Protein AF-A0A1G0GQ73-F1 (afdb_monomer_lite)

Foldseek 3Di:
DDDPPPPPPPPPPPPPPPDFDDDDPDDFDLVQLLVLAQDDWDQDPPWTKGKSWDDQPDDGVHNATKIKIFTAPDPDRVVLSVLSRVQSVAKAWDDDQDWDDPPFKIKGKTWIDGPGGPTIIMIDITGDDPDD

Secondary structure (DSSP, 8-state):
------------------PPPPPP-SPPPHHHHHHH-----B--TTS-EEEEEPPTTS--S-SS--EEEEE---SSHHHHHHHHHHHHHT-EEEEEEEEEE-SSEEEEEEEEE-TT-SEEEEEEEEE-----

pLDDT: mean 74.08, std 16.27, range [36.81, 95.88]

Sequence (132 aa):
MRYVGFFIFLLFLTHFSYAEEPAPTICPSVKAIRSVGVNKSRSGYPFANFIVTHDPIVPYDTEQPWELSMFMDDWFESDAMKNAKKGLENLEFTSGPIHEDWGGYDKWTCNYQTHYAKEVVMEFYRLKINRS

Structure (mmCIF, N/CA/C/O backbone):
data_AF-A0A1G0GQ73-F1
#
_entry.id   AF-A0A1G0GQ73-F1
#
loop_
_atom_site.group_PDB
_atom_site.id
_atom_site.type_symbol
_atom_site.label_atom_id
_atom_site.label_alt_id
_atom_site.label_comp_id
_atom_site.label_asym_id
_atom_site.label_entity_id
_atom_site.label_seq_id
_atom_site.pdbx_PDB_ins_code
_atom_site.Cartn_x
_atom_site.Cartn_y
_atom_site.Cartn_z
_atom_site.occupancy
_atom_site.B_iso_or_equiv
_atom_site.auth_seq_id
_atom_site.auth_comp_id
_atom_site.auth_asym_id
_atom_site.auth_atom_id
_atom_site.pdbx_PDB_model_num
ATOM 1 N N . MET A 1 1 ? 26.451 -70.485 11.306 1.00 38.81 1 MET A N 1
ATOM 2 C CA . MET A 1 1 ? 25.555 -69.867 10.304 1.00 38.81 1 MET A CA 1
ATOM 3 C C . MET A 1 1 ? 25.488 -68.375 10.602 1.00 38.81 1 MET A C 1
ATOM 5 O O . MET A 1 1 ? 25.010 -68.011 11.666 1.00 38.81 1 MET A O 1
ATOM 9 N N . ARG A 1 2 ? 26.095 -67.530 9.757 1.00 36.81 2 ARG A N 1
ATOM 10 C CA . ARG A 1 2 ? 26.142 -66.066 9.922 1.00 36.81 2 ARG A CA 1
ATOM 11 C C . ARG A 1 2 ? 25.131 -65.449 8.955 1.00 36.81 2 ARG A C 1
ATOM 13 O O . ARG A 1 2 ? 25.321 -65.571 7.751 1.00 36.81 2 ARG A O 1
ATOM 20 N N . TYR A 1 3 ? 24.079 -64.818 9.470 1.00 45.00 3 TYR A N 1
ATOM 21 C CA . TYR A 1 3 ? 23.179 -64.003 8.657 1.00 45.00 3 TYR A CA 1
ATOM 22 C C . TYR A 1 3 ? 23.813 -62.623 8.465 1.00 45.00 3 TYR A C 1
ATOM 24 O O . TYR A 1 3 ? 23.943 -61.853 9.414 1.00 45.00 3 TYR A O 1
ATOM 32 N N . VAL A 1 4 ? 24.247 -62.336 7.239 1.00 45.56 4 VAL A N 1
ATOM 33 C CA . VAL A 1 4 ? 24.611 -60.986 6.798 1.00 45.56 4 VAL A CA 1
ATOM 34 C C . VAL A 1 4 ? 23.301 -60.283 6.453 1.00 45.56 4 VAL A C 1
ATOM 36 O O . VAL A 1 4 ? 22.746 -60.479 5.376 1.00 45.56 4 VAL A O 1
ATOM 39 N N . GLY A 1 5 ? 22.753 -59.535 7.410 1.00 48.19 5 GLY A N 1
ATOM 40 C CA . GLY A 1 5 ? 21.589 -58.682 7.189 1.00 48.19 5 GLY A CA 1
ATOM 41 C C . GLY A 1 5 ? 22.009 -57.437 6.416 1.00 48.19 5 GLY A C 1
ATOM 42 O O . GLY A 1 5 ? 22.568 -56.507 6.990 1.00 48.19 5 GLY A O 1
ATOM 43 N N . PHE A 1 6 ? 21.774 -57.443 5.108 1.00 51.09 6 PHE A N 1
ATOM 44 C CA . PHE A 1 6 ? 21.979 -56.301 4.223 1.00 51.09 6 PHE A CA 1
ATOM 45 C C . PHE A 1 6 ? 20.876 -55.266 4.510 1.00 51.09 6 PHE A C 1
ATOM 47 O O . PHE A 1 6 ? 19.742 -55.412 4.058 1.00 51.09 6 PHE A O 1
ATOM 54 N N . PHE A 1 7 ? 21.172 -54.259 5.334 1.00 56.84 7 PHE A N 1
ATOM 55 C CA . PHE A 1 7 ? 20.246 -53.162 5.629 1.00 56.84 7 PHE A CA 1
ATOM 56 C C . PHE A 1 7 ? 20.207 -52.222 4.412 1.00 56.84 7 PHE A C 1
ATOM 58 O O . PHE A 1 7 ? 21.098 -51.397 4.220 1.00 56.84 7 PHE A O 1
ATOM 65 N N . ILE A 1 8 ? 19.202 -52.384 3.547 1.00 62.47 8 ILE A N 1
ATOM 66 C CA . ILE A 1 8 ? 18.961 -51.479 2.417 1.00 62.47 8 ILE A CA 1
ATOM 67 C C . ILE A 1 8 ? 18.411 -50.168 2.986 1.00 62.47 8 ILE A C 1
ATOM 69 O O . ILE A 1 8 ? 17.253 -50.081 3.388 1.00 62.47 8 ILE A O 1
ATOM 73 N N . PHE A 1 9 ? 19.265 -49.149 3.037 1.00 56.22 9 PHE A N 1
ATOM 74 C CA . PHE A 1 9 ? 18.889 -47.779 3.364 1.00 56.22 9 PHE A CA 1
ATOM 75 C C . PHE A 1 9 ? 18.136 -47.194 2.155 1.00 56.22 9 PHE A C 1
ATOM 77 O O . PHE A 1 9 ? 18.742 -46.726 1.193 1.00 56.22 9 PHE A O 1
ATOM 84 N N . LEU A 1 10 ? 16.803 -47.292 2.161 1.00 58.22 10 LEU A N 1
ATOM 85 C CA . LEU A 1 10 ? 15.938 -46.619 1.189 1.00 58.22 10 LEU A CA 1
ATOM 86 C C . LEU A 1 10 ? 16.019 -45.105 1.429 1.00 58.22 10 LEU A C 1
ATOM 88 O O . LEU A 1 10 ? 15.327 -44.553 2.283 1.00 58.22 10 LEU A O 1
ATOM 92 N N . LEU A 1 11 ? 16.904 -44.441 0.684 1.00 57.59 11 LEU A N 1
ATOM 93 C CA . LEU A 1 11 ? 16.954 -42.988 0.553 1.00 57.59 11 LEU A CA 1
ATOM 94 C C . LEU A 1 11 ? 15.647 -42.511 -0.097 1.00 57.59 11 LEU A C 1
ATOM 96 O O . LEU A 1 11 ? 15.491 -42.558 -1.317 1.00 57.59 11 LEU A O 1
ATOM 100 N N . PHE A 1 12 ? 14.699 -42.062 0.724 1.00 57.12 12 PHE A N 1
ATOM 101 C CA . PHE A 1 12 ? 13.550 -41.290 0.263 1.00 57.12 12 PHE A CA 1
ATOM 102 C C . PHE A 1 12 ? 14.057 -39.963 -0.317 1.00 57.12 12 PHE A C 1
ATOM 104 O O . PHE A 1 12 ? 14.319 -39.008 0.409 1.00 57.12 12 PHE A O 1
ATOM 111 N N . LEU A 1 13 ? 14.207 -39.909 -1.642 1.00 54.66 13 LEU A N 1
ATOM 112 C CA . LEU A 1 13 ? 14.339 -38.664 -2.393 1.00 54.66 13 LEU A CA 1
ATOM 113 C C . LEU A 1 13 ? 12.977 -37.962 -2.364 1.00 54.66 13 LEU A C 1
ATOM 115 O O . LEU A 1 13 ? 12.131 -38.170 -3.238 1.00 54.66 13 LEU A O 1
ATOM 119 N N . THR A 1 14 ? 12.738 -37.161 -1.327 1.00 60.31 14 THR A N 1
ATOM 120 C CA . THR A 1 14 ? 11.606 -36.235 -1.292 1.00 60.31 14 THR A CA 1
ATOM 121 C C . THR A 1 14 ? 11.783 -35.246 -2.439 1.00 60.31 14 THR A C 1
ATOM 123 O O . THR A 1 14 ? 12.597 -34.326 -2.366 1.00 60.31 14 THR A O 1
ATOM 126 N N . HIS A 1 15 ? 11.042 -35.457 -3.525 1.00 52.62 15 HIS A N 1
ATOM 127 C CA . HIS A 1 15 ? 10.909 -34.479 -4.593 1.00 52.62 15 HIS A CA 1
ATOM 128 C C . HIS A 1 15 ? 10.060 -33.337 -4.037 1.00 52.62 15 HIS A C 1
ATOM 130 O O . HIS A 1 15 ? 8.830 -33.389 -4.080 1.00 52.62 15 HIS A O 1
ATOM 136 N N . PHE A 1 16 ? 10.710 -32.327 -3.459 1.00 58.56 16 PHE A N 1
ATOM 137 C CA . PHE A 1 16 ? 10.053 -31.069 -3.131 1.00 58.56 16 PHE A CA 1
ATOM 138 C C . PHE A 1 16 ? 9.630 -30.415 -4.448 1.00 58.56 16 PHE A C 1
ATOM 140 O O . PHE A 1 16 ? 10.414 -29.740 -5.110 1.00 58.56 16 PHE A O 1
ATOM 147 N N . SER A 1 17 ? 8.391 -30.669 -4.868 1.00 51.78 17 SER A N 1
ATOM 148 C CA . SER A 1 17 ? 7.766 -29.900 -5.937 1.00 51.78 17 SER A CA 1
ATOM 149 C C . SER A 1 17 ? 7.467 -28.519 -5.372 1.00 51.78 17 SER A C 1
ATOM 151 O O . SER A 1 17 ? 6.486 -28.341 -4.656 1.00 51.78 17 SER A O 1
ATOM 153 N N . TYR A 1 18 ? 8.343 -27.554 -5.648 1.00 57.94 18 TYR A N 1
ATOM 154 C CA . TYR A 1 18 ? 8.063 -26.153 -5.362 1.00 57.94 18 TYR A CA 1
ATOM 155 C C . TYR A 1 18 ? 6.975 -25.697 -6.340 1.00 57.94 18 TYR A C 1
ATOM 157 O O . TYR A 1 18 ? 7.235 -25.534 -7.539 1.00 57.94 18 TYR A O 1
ATOM 165 N N . ALA A 1 19 ? 5.735 -25.622 -5.853 1.00 58.12 19 ALA A N 1
ATOM 166 C CA . ALA A 1 19 ? 4.636 -25.018 -6.587 1.00 58.12 19 ALA A CA 1
ATOM 167 C C . ALA A 1 19 ? 4.883 -23.509 -6.640 1.00 58.12 19 ALA A C 1
ATOM 169 O O . ALA A 1 19 ? 5.175 -22.889 -5.621 1.00 58.12 19 ALA A O 1
ATOM 170 N N . GLU A 1 20 ? 4.826 -22.948 -7.840 1.00 64.88 20 GLU A N 1
ATOM 171 C CA . GLU A 1 20 ? 4.920 -21.508 -8.031 1.00 64.88 20 GLU A CA 1
ATOM 172 C C . GLU A 1 20 ? 3.702 -20.848 -7.372 1.00 64.88 20 GLU A C 1
ATOM 174 O O . GLU A 1 20 ? 2.570 -21.291 -7.589 1.00 64.88 20 GLU A O 1
ATOM 179 N N . GLU A 1 21 ? 3.929 -19.838 -6.528 1.00 69.44 21 GLU A N 1
ATOM 180 C CA . GLU A 1 21 ? 2.830 -19.125 -5.876 1.00 69.44 21 GLU A CA 1
ATOM 181 C C . GLU A 1 21 ? 1.907 -18.504 -6.946 1.00 69.44 21 GLU A C 1
ATOM 183 O O . GLU A 1 21 ? 2.388 -18.000 -7.976 1.00 69.44 21 GLU A O 1
ATOM 188 N N . PRO A 1 22 ? 0.572 -18.565 -6.763 1.00 74.75 22 PRO A N 1
ATOM 189 C CA . PRO A 1 22 ? -0.360 -18.003 -7.736 1.00 74.75 22 PRO A CA 1
ATOM 190 C C . 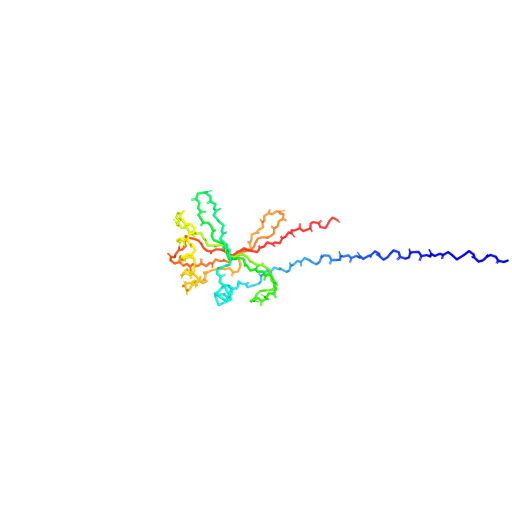PRO A 1 22 ? -0.139 -16.490 -7.895 1.00 74.75 22 PRO A C 1
ATOM 192 O O . PRO A 1 22 ? 0.486 -15.851 -7.061 1.00 74.75 22 PRO A O 1
ATOM 195 N N . ALA A 1 23 ? -0.635 -15.878 -8.967 1.00 78.06 23 ALA A N 1
ATOM 196 C CA . ALA A 1 23 ? -0.662 -14.414 -9.037 1.00 78.06 23 ALA A CA 1
ATOM 197 C C . ALA A 1 23 ? -1.776 -13.877 -8.114 1.00 78.06 23 ALA A C 1
ATOM 199 O O . ALA A 1 23 ? -2.844 -14.499 -8.059 1.00 78.06 23 ALA A O 1
ATOM 200 N N . PRO A 1 24 ? -1.589 -12.737 -7.424 1.00 82.06 24 PRO A N 1
ATOM 201 C CA . PRO A 1 24 ? -2.667 -12.117 -6.668 1.00 82.06 24 PRO A CA 1
ATOM 202 C C . PRO A 1 24 ? -3.770 -11.667 -7.632 1.00 82.06 24 PRO A C 1
ATOM 204 O O . PRO A 1 24 ? -3.534 -10.916 -8.578 1.00 82.06 24 PRO A O 1
ATOM 207 N N . THR A 1 25 ? -4.995 -12.131 -7.394 1.00 84.25 25 THR A N 1
ATOM 208 C CA . THR A 1 25 ? -6.166 -11.764 -8.209 1.00 84.25 25 THR A CA 1
ATOM 209 C C . THR A 1 25 ? -6.924 -10.566 -7.648 1.00 84.25 25 THR A C 1
ATOM 211 O O . THR A 1 25 ? -7.780 -10.008 -8.329 1.00 84.25 25 THR A O 1
ATOM 214 N N . ILE A 1 26 ? -6.649 -10.188 -6.399 1.00 87.12 26 ILE A N 1
ATOM 215 C CA . ILE A 1 26 ? -7.336 -9.113 -5.689 1.00 87.12 26 ILE A CA 1
ATOM 216 C C . ILE A 1 26 ? -6.352 -8.347 -4.805 1.00 87.12 26 ILE A C 1
ATOM 218 O O . ILE A 1 26 ? -5.446 -8.933 -4.217 1.00 87.12 26 ILE A O 1
ATOM 222 N N . CYS A 1 27 ? -6.547 -7.034 -4.713 1.00 88.19 27 CYS A N 1
ATOM 223 C CA . CYS A 1 27 ? -5.872 -6.203 -3.726 1.00 88.19 27 CYS A CA 1
ATOM 224 C C . CYS A 1 27 ? -6.559 -6.341 -2.361 1.00 88.19 27 CYS A C 1
ATOM 226 O O . CYS A 1 27 ? -7.792 -6.294 -2.311 1.00 88.19 27 CYS A O 1
ATOM 228 N N . PRO A 1 28 ? -5.810 -6.455 -1.253 1.00 86.44 28 PRO A N 1
ATOM 229 C CA . PRO A 1 28 ? -6.373 -6.423 0.087 1.00 86.44 28 PRO A CA 1
ATOM 230 C C . PRO A 1 28 ? -7.311 -5.238 0.292 1.00 86.44 28 PRO A C 1
ATOM 232 O O . PRO A 1 28 ? -7.030 -4.107 -0.107 1.00 86.44 28 PRO A O 1
ATOM 235 N N . SER A 1 29 ? -8.449 -5.479 0.934 1.00 89.56 29 SER A N 1
ATOM 236 C CA . SER A 1 29 ? -9.387 -4.399 1.192 1.00 89.56 29 SER A CA 1
ATOM 237 C C . SER A 1 29 ? -8.805 -3.395 2.185 1.00 89.56 29 SER A C 1
ATOM 239 O O . SER A 1 29 ? -8.050 -3.732 3.100 1.00 89.56 29 SER A O 1
ATOM 241 N N . VAL A 1 30 ? -9.262 -2.147 2.089 1.00 90.75 30 VAL A N 1
ATOM 242 C CA . VAL A 1 30 ? -8.991 -1.118 3.105 1.00 90.75 30 VAL A CA 1
ATOM 243 C C . VAL A 1 30 ? -9.363 -1.612 4.511 1.00 90.75 30 VAL A C 1
ATOM 245 O O . VAL A 1 30 ? -8.681 -1.296 5.483 1.00 90.75 30 VAL A O 1
ATOM 248 N N . LYS A 1 31 ? -10.422 -2.424 4.636 1.00 89.44 31 LYS A N 1
ATOM 249 C CA . LYS A 1 31 ? -10.831 -3.022 5.911 1.00 89.44 31 LYS A CA 1
ATOM 250 C C . LYS A 1 31 ? -9.760 -3.973 6.454 1.00 89.44 31 LYS A C 1
ATOM 252 O O . LYS A 1 31 ? -9.411 -3.845 7.625 1.00 89.44 31 LYS A O 1
ATOM 257 N N . ALA A 1 32 ? -9.239 -4.873 5.619 1.00 85.31 32 ALA A N 1
ATOM 258 C CA . ALA A 1 32 ? -8.156 -5.783 5.986 1.00 85.31 32 ALA A CA 1
ATOM 259 C C . ALA A 1 32 ? -6.894 -5.019 6.411 1.00 85.31 32 ALA A C 1
ATOM 261 O O . ALA A 1 32 ? -6.332 -5.272 7.478 1.00 85.31 32 ALA A O 1
ATOM 262 N N . ILE A 1 33 ? -6.506 -4.011 5.629 1.00 86.69 33 ILE A N 1
ATOM 263 C CA . ILE A 1 33 ? -5.350 -3.160 5.927 1.00 86.69 33 ILE A CA 1
ATOM 264 C C . ILE A 1 33 ? -5.515 -2.459 7.284 1.00 86.69 33 ILE A C 1
ATOM 266 O O . ILE A 1 33 ? -4.607 -2.476 8.117 1.00 86.69 33 ILE A O 1
ATOM 270 N N . ARG A 1 34 ? -6.695 -1.887 7.552 1.00 87.56 34 ARG A N 1
ATOM 271 C CA . ARG A 1 34 ? -6.999 -1.232 8.834 1.00 87.56 34 ARG A CA 1
ATOM 272 C C . ARG A 1 34 ? -6.981 -2.202 10.014 1.00 87.56 34 ARG A C 1
ATOM 274 O O . ARG A 1 34 ? -6.568 -1.798 11.096 1.00 87.56 34 ARG A O 1
ATOM 281 N N . SER A 1 35 ? -7.402 -3.456 9.829 1.00 83.88 35 SER A N 1
ATOM 282 C CA . SER A 1 35 ? -7.351 -4.462 10.900 1.00 83.88 35 SER A CA 1
ATOM 283 C C . SER A 1 35 ? -5.937 -4.922 11.251 1.00 83.88 35 SER A C 1
ATOM 285 O O . SER A 1 35 ? -5.707 -5.273 12.405 1.00 83.88 35 SER A O 1
ATOM 287 N N . VAL A 1 36 ? -4.992 -4.880 10.304 1.00 81.62 36 VAL A N 1
ATOM 288 C CA . VAL A 1 36 ? -3.567 -5.119 10.600 1.00 81.62 36 VAL A CA 1
ATOM 289 C C . VAL A 1 36 ? -2.997 -3.967 11.428 1.00 81.62 36 VAL A C 1
ATOM 291 O O . VAL A 1 36 ? -2.317 -4.195 12.428 1.00 81.62 36 VAL A O 1
ATOM 294 N N . GLY A 1 37 ? -3.296 -2.728 11.026 1.00 80.31 37 GLY A N 1
ATOM 295 C CA . GLY A 1 37 ? -2.729 -1.527 11.637 1.00 80.31 37 GLY A CA 1
ATOM 296 C C . GLY A 1 37 ? -1.233 -1.347 11.340 1.00 80.31 37 GLY A C 1
ATOM 297 O O . GLY A 1 37 ? -0.579 -2.200 10.749 1.00 80.31 37 GLY A O 1
ATOM 298 N N . VAL A 1 38 ? -0.662 -0.209 11.747 1.00 75.12 38 VAL A N 1
ATOM 299 C CA . VAL A 1 38 ? 0.780 0.042 11.576 1.00 75.12 38 VAL A CA 1
ATOM 300 C C . VAL A 1 38 ? 1.564 -0.758 12.615 1.00 75.12 38 VAL A C 1
ATOM 302 O O . VAL A 1 38 ? 1.471 -0.464 13.808 1.00 75.12 38 VAL A O 1
ATOM 305 N N . ASN A 1 39 ? 2.342 -1.748 12.171 1.00 73.12 39 ASN A N 1
ATOM 306 C CA . ASN A 1 39 ? 3.107 -2.632 13.058 1.00 73.12 39 ASN A CA 1
ATOM 307 C C . ASN A 1 39 ? 4.633 -2.503 12.940 1.00 73.12 39 ASN A C 1
ATOM 309 O O . ASN A 1 39 ? 5.342 -3.003 13.814 1.00 73.12 39 ASN A O 1
ATOM 313 N N . LYS A 1 40 ? 5.145 -1.815 11.912 1.00 69.19 40 LYS A N 1
ATOM 314 C CA . LYS A 1 40 ? 6.567 -1.494 11.745 1.00 69.19 40 LYS A CA 1
ATOM 315 C C . LYS A 1 40 ? 6.751 -0.087 11.163 1.00 69.19 40 LYS A C 1
ATOM 317 O O . LYS A 1 40 ? 5.856 0.481 10.541 1.00 69.19 40 LYS A O 1
ATOM 322 N N . SER A 1 41 ? 7.928 0.480 11.389 1.00 67.62 41 SER A N 1
ATOM 323 C CA . SER A 1 41 ? 8.417 1.717 10.776 1.00 67.62 41 SER A CA 1
ATOM 324 C C . SER A 1 41 ? 9.829 1.473 10.264 1.00 67.62 41 SER A C 1
ATOM 326 O O . SER A 1 41 ? 10.598 0.737 10.887 1.00 67.62 41 SER A O 1
ATOM 328 N N . ARG A 1 42 ? 10.180 2.058 9.114 1.00 62.06 42 ARG A N 1
ATOM 329 C CA . ARG A 1 42 ? 11.540 1.990 8.577 1.00 62.06 42 ARG A CA 1
ATOM 330 C C . ARG A 1 42 ? 12.003 3.385 8.181 1.00 62.06 42 ARG A C 1
ATOM 332 O O . ARG A 1 42 ? 11.734 3.868 7.088 1.00 62.06 42 ARG A O 1
ATOM 339 N N . SER A 1 43 ? 12.744 4.043 9.063 1.00 58.06 43 SER A N 1
ATOM 340 C CA . SER A 1 43 ? 13.406 5.291 8.692 1.00 58.06 43 SER A CA 1
ATOM 341 C C . SER A 1 43 ? 14.481 5.024 7.625 1.00 58.06 43 SER A C 1
ATOM 343 O O . SER A 1 43 ? 15.320 4.133 7.764 1.00 58.06 43 SER A O 1
ATOM 345 N N . GLY A 1 44 ? 14.436 5.778 6.525 1.00 53.22 44 GLY A N 1
ATOM 346 C CA . GLY A 1 44 ? 15.448 5.773 5.472 1.00 53.22 44 GLY A CA 1
ATOM 347 C C . GLY A 1 44 ? 15.713 7.207 5.027 1.00 53.22 44 GLY A C 1
ATOM 348 O O . GLY A 1 44 ? 14.795 7.934 4.688 1.00 53.22 44 GLY A O 1
ATOM 349 N N . TYR A 1 45 ? 16.956 7.671 5.061 1.00 42.47 45 TYR A N 1
ATOM 350 C CA . TYR A 1 45 ? 17.285 8.989 4.514 1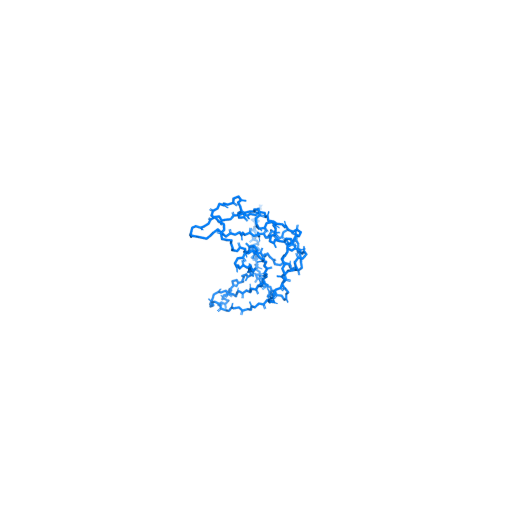.00 42.47 45 TYR A CA 1
ATOM 351 C C . TYR A 1 45 ? 17.255 8.916 2.972 1.00 42.47 45 TYR A C 1
ATOM 353 O O . TYR A 1 45 ? 17.857 7.981 2.438 1.00 42.47 45 TYR A O 1
ATOM 361 N N . PRO A 1 46 ? 16.607 9.842 2.230 1.00 46.38 46 PRO A N 1
ATOM 362 C CA . PRO A 1 46 ? 16.044 11.128 2.659 1.00 46.38 46 PRO A CA 1
ATOM 363 C C . PRO A 1 46 ? 14.509 11.162 2.860 1.00 46.38 46 PRO A C 1
ATOM 365 O O . PRO A 1 46 ? 13.964 12.253 3.013 1.00 46.38 46 PRO A O 1
ATOM 368 N N . PHE A 1 47 ? 13.806 10.022 2.872 1.00 49.28 47 PHE A N 1
ATOM 369 C CA . PHE A 1 47 ? 12.340 9.956 3.003 1.00 49.28 47 PHE A CA 1
ATOM 370 C C . PHE A 1 47 ? 11.917 8.873 4.003 1.00 49.28 47 PHE A C 1
ATOM 372 O O . PHE A 1 47 ? 12.241 7.696 3.838 1.00 49.28 47 PHE A O 1
ATOM 379 N N . ALA A 1 48 ? 11.187 9.257 5.052 1.00 48.78 48 ALA A N 1
ATOM 380 C CA . ALA A 1 48 ? 10.675 8.304 6.028 1.00 48.78 48 ALA A CA 1
ATOM 381 C C . ALA A 1 48 ? 9.638 7.373 5.365 1.00 48.78 48 ALA A C 1
ATOM 383 O O . ALA A 1 48 ? 8.543 7.804 5.002 1.00 48.78 48 ALA A O 1
ATOM 384 N N . ASN A 1 49 ? 9.974 6.087 5.228 1.00 53.62 49 ASN A N 1
ATOM 385 C CA . ASN A 1 49 ? 9.095 5.076 4.643 1.00 53.62 49 ASN A CA 1
ATOM 386 C C . ASN A 1 49 ? 8.411 4.282 5.758 1.00 53.62 49 ASN A C 1
ATOM 388 O O . ASN A 1 49 ? 9.053 3.652 6.601 1.00 53.62 49 ASN A O 1
ATOM 392 N N . PHE A 1 50 ? 7.084 4.286 5.775 1.00 60.41 50 PHE A N 1
ATOM 393 C CA . PHE A 1 50 ? 6.331 3.418 6.670 1.00 60.41 50 PHE A CA 1
ATOM 394 C C . PHE A 1 50 ? 6.009 2.140 5.944 1.00 60.41 50 PHE A C 1
ATOM 396 O O . PHE A 1 50 ? 5.554 2.158 4.811 1.00 60.41 50 PHE A O 1
ATOM 403 N N . ILE A 1 51 ? 6.264 1.036 6.624 1.00 57.38 51 ILE A N 1
ATOM 404 C CA . ILE A 1 51 ? 6.035 -0.299 6.122 1.00 57.38 51 ILE A CA 1
ATOM 405 C C . ILE A 1 51 ? 4.988 -0.914 7.048 1.00 57.38 51 ILE A C 1
ATOM 407 O O . ILE A 1 51 ? 5.266 -1.222 8.206 1.00 57.38 51 ILE A O 1
ATOM 411 N N . VAL A 1 52 ? 3.767 -1.075 6.558 1.00 56.59 52 VAL A N 1
ATOM 412 C CA . VAL A 1 52 ? 2.770 -1.944 7.175 1.00 56.59 52 VAL A CA 1
ATOM 413 C C . VAL A 1 52 ? 3.053 -3.348 6.648 1.00 56.59 52 VAL A C 1
ATOM 415 O O . VAL A 1 52 ? 2.637 -3.710 5.549 1.00 56.59 52 VAL A O 1
ATOM 418 N N . THR A 1 53 ? 3.818 -4.130 7.410 1.00 53.25 53 THR A N 1
ATOM 419 C CA . THR A 1 53 ? 4.075 -5.533 7.058 1.00 53.25 53 THR A CA 1
ATOM 420 C C . THR A 1 53 ? 2.914 -6.400 7.509 1.00 53.25 53 THR A C 1
ATOM 422 O O . THR A 1 53 ? 2.625 -6.456 8.702 1.00 53.25 53 THR A O 1
ATOM 425 N N . HIS A 1 54 ? 2.286 -7.136 6.605 1.00 51.84 54 HIS A N 1
ATOM 426 C CA . HIS A 1 54 ? 1.455 -8.261 7.003 1.00 51.84 54 HIS A CA 1
ATOM 427 C C . HIS A 1 54 ? 2.342 -9.504 7.218 1.00 51.84 54 HIS A C 1
ATOM 429 O O . HIS A 1 54 ? 3.175 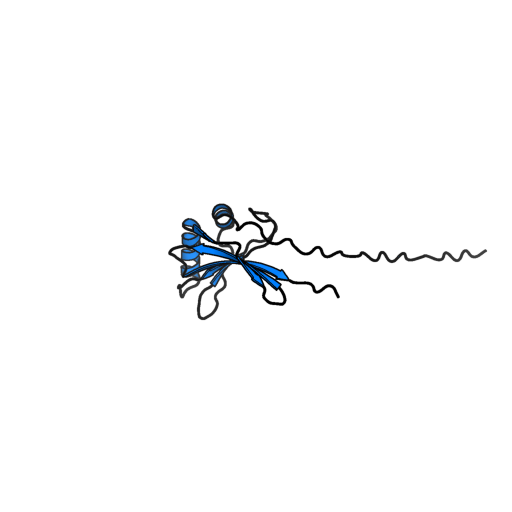-9.829 6.376 1.00 51.84 54 HIS A O 1
ATOM 435 N N . ASP A 1 55 ? 2.197 -10.175 8.364 1.00 47.34 55 ASP A N 1
ATOM 436 C CA . ASP A 1 55 ? 2.805 -11.487 8.627 1.00 47.34 55 ASP A CA 1
ATOM 437 C C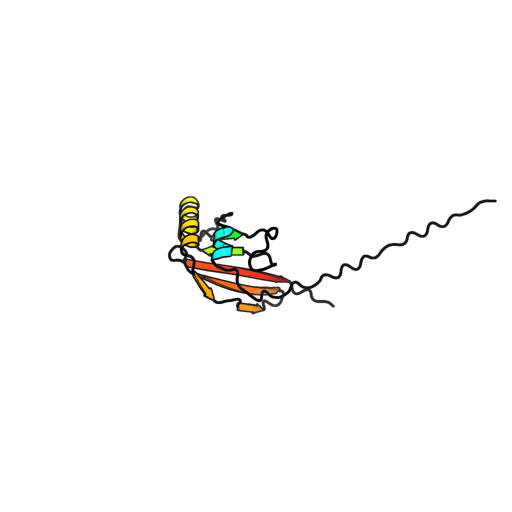 . ASP A 1 55 ? 1.796 -12.582 8.206 1.00 47.34 55 ASP A C 1
ATOM 439 O O . ASP A 1 55 ? 0.658 -12.529 8.688 1.00 47.34 55 ASP A O 1
ATOM 443 N N . PRO A 1 56 ? 2.161 -13.547 7.332 1.00 46.00 56 PRO A N 1
ATOM 444 C CA . PRO A 1 56 ? 1.262 -14.500 6.648 1.00 46.00 56 PRO A CA 1
ATOM 445 C C . PRO A 1 56 ? 0.445 -15.464 7.534 1.00 46.00 56 PRO A C 1
ATOM 447 O O . PRO A 1 56 ? -0.213 -16.367 7.023 1.00 46.00 56 PRO A O 1
ATOM 450 N N . ILE A 1 57 ? 0.466 -15.316 8.860 1.00 43.78 57 ILE A N 1
ATOM 451 C CA . ILE A 1 57 ? -0.233 -16.211 9.798 1.00 43.78 57 ILE A CA 1
ATOM 452 C C . ILE A 1 57 ? -1.757 -15.968 9.804 1.00 43.78 57 ILE A C 1
ATOM 454 O O . ILE A 1 57 ? -2.520 -16.865 10.165 1.00 43.78 57 ILE A O 1
ATOM 458 N N . VAL A 1 58 ? -2.225 -14.784 9.389 1.00 47.81 58 VAL A N 1
ATOM 459 C CA . VAL A 1 58 ? -3.661 -14.457 9.316 1.00 47.81 58 VAL A CA 1
ATOM 460 C C . VAL A 1 58 ? -4.029 -14.140 7.868 1.00 47.81 58 VAL A C 1
ATOM 462 O O . VAL A 1 58 ? -3.821 -13.002 7.461 1.00 47.81 58 VAL A O 1
ATOM 465 N N . PRO A 1 59 ? -4.581 -15.081 7.082 1.00 50.00 59 PRO A N 1
ATOM 466 C CA . PRO A 1 59 ? -5.010 -14.758 5.729 1.00 50.00 59 PRO A CA 1
ATOM 467 C C . PRO A 1 59 ? -6.082 -13.669 5.809 1.00 50.00 59 PRO A C 1
ATOM 469 O O . PRO A 1 59 ? -7.149 -13.857 6.400 1.00 50.00 59 PRO A O 1
ATOM 472 N N . TYR A 1 60 ? -5.766 -12.503 5.255 1.00 56.62 60 TYR A N 1
ATOM 473 C CA . TYR A 1 60 ? -6.770 -11.498 4.937 1.00 56.62 60 TYR A CA 1
ATOM 474 C C . TYR A 1 60 ? -7.408 -11.858 3.587 1.00 56.62 60 TYR A C 1
ATOM 476 O O . TYR A 1 60 ? -7.432 -13.024 3.203 1.00 56.62 60 TYR A O 1
ATOM 484 N N . ASP A 1 61 ? -7.921 -10.879 2.840 1.00 65.56 61 ASP A N 1
ATOM 485 C CA . ASP A 1 61 ? -8.530 -11.091 1.517 1.00 65.56 61 ASP A CA 1
ATOM 486 C C . ASP A 1 61 ? -7.589 -11.785 0.495 1.00 65.56 61 ASP A C 1
ATOM 488 O O . ASP A 1 61 ? -8.034 -12.169 -0.585 1.00 65.56 61 ASP A O 1
ATOM 492 N N . THR A 1 62 ? -6.302 -11.958 0.829 1.00 65.31 62 THR A N 1
ATOM 493 C CA . THR A 1 62 ? -5.292 -12.694 0.060 1.00 65.31 62 THR A CA 1
ATOM 494 C C . THR A 1 62 ? -4.575 -13.724 0.938 1.00 65.31 62 THR A C 1
ATOM 496 O O . THR A 1 62 ? -4.239 -13.442 2.087 1.00 65.31 62 THR A O 1
ATOM 499 N N . GLU A 1 63 ? -4.252 -14.886 0.367 1.00 67.19 63 GLU A N 1
ATOM 500 C CA . GLU A 1 63 ? -3.413 -15.911 1.019 1.00 67.19 63 GLU A CA 1
ATOM 501 C C . 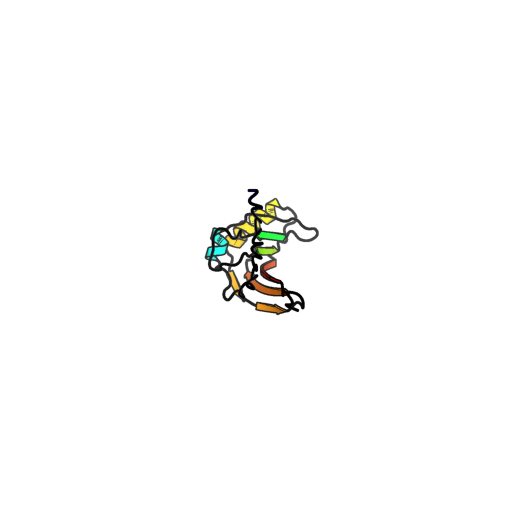GLU A 1 63 ? -1.911 -15.581 0.958 1.00 67.19 63 GLU A C 1
ATOM 503 O O . GLU A 1 63 ? -1.102 -16.219 1.627 1.00 67.19 63 GLU A O 1
ATOM 508 N N . GLN A 1 64 ? -1.531 -14.582 0.157 1.00 68.25 64 GLN A N 1
ATOM 509 C CA . GLN A 1 64 ? -0.142 -14.168 -0.023 1.00 68.25 64 GLN A CA 1
ATOM 510 C C . GLN A 1 64 ? 0.288 -13.144 1.026 1.00 68.25 64 GLN A C 1
ATOM 512 O O . GLN A 1 64 ? -0.500 -12.246 1.348 1.00 68.25 64 GLN A O 1
ATOM 517 N N . PRO A 1 65 ? 1.540 -13.224 1.516 1.00 71.56 65 PRO A N 1
ATOM 518 C CA . PRO A 1 65 ? 2.122 -12.154 2.307 1.00 71.56 65 PRO A CA 1
ATOM 519 C C . PRO A 1 65 ? 2.205 -10.880 1.464 1.00 71.56 65 PRO A C 1
ATOM 521 O O . PRO A 1 65 ? 2.495 -10.922 0.269 1.00 71.56 65 PRO A O 1
ATOM 524 N N . TRP A 1 66 ? 1.975 -9.740 2.104 1.00 75.12 66 TRP A N 1
ATOM 525 C CA . TRP A 1 66 ? 2.059 -8.445 1.448 1.00 75.12 66 TRP A CA 1
ATOM 526 C C . TRP A 1 66 ? 2.618 -7.383 2.376 1.00 75.12 66 TRP A C 1
ATOM 528 O O . TRP A 1 66 ? 2.529 -7.456 3.605 1.00 75.12 66 TRP A O 1
ATOM 538 N N . GLU A 1 67 ? 3.183 -6.361 1.755 1.00 79.00 67 GLU A N 1
ATOM 539 C CA . GLU A 1 67 ? 3.702 -5.191 2.434 1.00 79.00 67 GLU A CA 1
ATOM 540 C C . GLU A 1 67 ? 3.045 -3.951 1.843 1.00 79.00 67 GLU A C 1
ATOM 542 O O . GLU A 1 67 ? 3.088 -3.754 0.632 1.00 79.00 67 GLU A O 1
ATOM 547 N N . LEU A 1 68 ? 2.427 -3.125 2.689 1.00 83.31 68 LEU A N 1
ATOM 548 C CA . LEU A 1 68 ? 1.933 -1.808 2.298 1.00 83.31 68 LEU A CA 1
ATOM 549 C C . LEU A 1 68 ? 2.944 -0.754 2.740 1.00 83.31 68 LEU A C 1
ATOM 551 O O . LEU A 1 68 ? 3.114 -0.494 3.929 1.00 83.31 68 LEU A O 1
ATOM 555 N N . SER A 1 69 ? 3.577 -0.118 1.769 1.00 84.12 69 SER A N 1
ATOM 556 C CA . SER A 1 69 ? 4.434 1.039 1.963 1.00 84.12 69 SER A CA 1
ATOM 557 C C . SER A 1 69 ? 3.611 2.328 1.935 1.00 84.12 69 SER A C 1
ATOM 559 O O . SER A 1 69 ? 2.857 2.569 0.997 1.00 84.12 69 SER A O 1
ATOM 561 N N . MET A 1 70 ? 3.765 3.175 2.953 1.00 84.62 70 MET A N 1
ATOM 562 C CA . MET A 1 70 ? 3.243 4.542 3.004 1.00 84.62 70 MET A CA 1
ATOM 563 C C . MET A 1 70 ? 4.420 5.521 3.081 1.00 84.62 70 MET A C 1
ATOM 565 O O . MET A 1 70 ? 5.153 5.552 4.072 1.00 84.62 70 MET A O 1
ATOM 569 N N . PHE A 1 71 ? 4.602 6.330 2.045 1.00 81.94 71 PHE A N 1
ATOM 570 C CA . PHE A 1 71 ? 5.694 7.295 1.942 1.00 81.94 71 PHE A CA 1
ATOM 571 C C . PHE A 1 71 ? 5.302 8.606 2.625 1.00 81.94 71 PHE A C 1
ATOM 573 O O . PHE A 1 71 ? 4.375 9.287 2.178 1.00 81.94 71 PHE A O 1
ATOM 580 N N . MET A 1 72 ? 5.996 8.959 3.710 1.00 82.44 72 MET A N 1
ATOM 581 C CA . MET A 1 72 ? 5.683 10.132 4.533 1.00 82.44 72 MET A CA 1
ATOM 582 C C . MET A 1 72 ? 6.673 11.274 4.307 1.00 82.44 72 MET A C 1
ATOM 584 O O . MET A 1 72 ? 7.855 11.052 4.051 1.00 82.44 72 MET A O 1
ATOM 588 N N . ASP A 1 73 ? 6.188 12.505 4.474 1.00 78.44 73 ASP A N 1
ATOM 589 C CA . ASP A 1 73 ? 6.999 13.734 4.412 1.00 78.44 73 ASP A CA 1
ATOM 590 C C . ASP A 1 73 ? 7.573 14.180 5.761 1.00 78.44 73 ASP A C 1
ATOM 592 O O . ASP A 1 73 ? 8.284 15.182 5.866 1.00 78.44 73 ASP A O 1
ATOM 596 N N . ASP A 1 74 ? 7.254 13.441 6.812 1.00 78.31 74 ASP A N 1
ATOM 597 C CA . ASP A 1 74 ? 7.653 13.750 8.171 1.00 78.31 74 ASP A CA 1
ATOM 598 C C . ASP A 1 74 ? 9.145 13.464 8.405 1.00 78.31 74 ASP A C 1
ATOM 600 O O . ASP A 1 74 ? 9.668 12.396 8.084 1.00 78.31 74 ASP A O 1
ATOM 604 N N . TRP A 1 75 ? 9.832 14.420 9.034 1.00 72.62 75 TRP A N 1
ATOM 605 C CA . TRP A 1 75 ? 11.263 14.324 9.348 1.00 72.62 75 TRP A CA 1
ATOM 606 C C . TRP A 1 75 ? 11.549 13.432 10.559 1.00 72.62 75 TRP A C 1
ATOM 608 O O . TRP A 1 75 ? 12.629 12.850 10.666 1.00 72.62 75 TRP A O 1
ATOM 618 N N . PHE A 1 76 ? 10.592 13.342 11.484 1.00 77.56 76 PHE A N 1
ATOM 619 C CA . PHE A 1 76 ? 10.710 12.558 12.704 1.00 77.56 76 PHE A CA 1
ATOM 620 C C . PHE A 1 76 ? 9.851 11.303 12.613 1.00 77.56 76 PHE A C 1
ATOM 622 O O . PHE A 1 76 ? 8.660 11.365 12.312 1.00 77.56 76 PHE A O 1
ATOM 629 N N . GLU A 1 77 ? 10.439 10.160 12.964 1.00 77.19 77 GLU A N 1
ATOM 630 C CA . GLU A 1 77 ? 9.757 8.864 12.942 1.00 77.19 77 GLU A CA 1
ATOM 631 C C . GLU A 1 77 ? 8.477 8.848 13.796 1.00 77.19 77 GLU A C 1
ATOM 633 O O . GLU A 1 77 ? 7.488 8.225 13.418 1.00 77.19 77 GLU A O 1
ATOM 638 N N . SER A 1 78 ? 8.454 9.573 14.919 1.00 82.12 78 SER A N 1
ATOM 639 C CA . SER A 1 78 ? 7.276 9.679 15.789 1.00 82.12 78 SER A CA 1
ATOM 640 C C . SER A 1 78 ? 6.094 10.397 15.133 1.00 82.12 78 SER A C 1
ATOM 642 O O . SER A 1 78 ? 4.950 9.965 15.295 1.00 82.12 78 SER A O 1
ATOM 644 N N . ASP A 1 79 ? 6.356 11.476 14.395 1.00 83.62 79 ASP A N 1
ATOM 645 C CA . ASP A 1 79 ? 5.318 12.240 13.692 1.00 83.62 79 ASP A CA 1
ATOM 646 C C . ASP A 1 79 ? 4.798 11.450 12.498 1.00 83.62 79 ASP A C 1
ATOM 648 O O . ASP A 1 79 ? 3.591 11.291 12.315 1.00 83.62 79 ASP A O 1
ATOM 652 N N . ALA A 1 80 ? 5.726 10.833 11.780 1.00 79.19 80 ALA A N 1
ATOM 653 C CA . ALA A 1 80 ? 5.442 9.974 10.656 1.00 79.19 80 ALA A CA 1
ATOM 654 C C . ALA A 1 80 ? 4.611 8.737 11.068 1.00 79.19 80 ALA A C 1
ATOM 656 O O . ALA A 1 80 ? 3.619 8.405 10.423 1.00 79.19 80 ALA A O 1
ATOM 657 N N . MET A 1 81 ? 4.901 8.128 12.227 1.00 82.12 81 MET A N 1
ATOM 658 C CA . MET A 1 81 ? 4.095 7.046 12.814 1.00 82.12 81 MET A CA 1
ATOM 659 C C . MET A 1 81 ? 2.681 7.513 13.184 1.00 82.12 81 MET A C 1
ATOM 661 O O . MET A 1 81 ? 1.694 6.802 12.971 1.00 82.12 81 MET A O 1
ATOM 665 N N . LYS A 1 82 ? 2.553 8.716 13.749 1.00 86.44 82 LYS A N 1
ATOM 666 C CA . LYS A 1 82 ? 1.250 9.310 14.077 1.00 86.44 82 LYS A CA 1
ATOM 667 C C . LYS A 1 82 ? 0.430 9.577 12.812 1.00 86.44 82 LYS A C 1
ATOM 669 O O . LYS A 1 82 ? -0.769 9.297 12.805 1.00 86.44 82 LYS A O 1
ATOM 674 N N . ASN A 1 83 ? 1.059 10.091 11.760 1.00 86.81 83 ASN A N 1
ATOM 675 C CA . ASN A 1 83 ? 0.409 10.368 10.483 1.00 86.81 83 ASN A CA 1
ATOM 676 C C . ASN A 1 83 ? 0.081 9.086 9.712 1.00 86.81 83 ASN A C 1
ATOM 678 O O . ASN A 1 83 ? -0.999 9.011 9.139 1.00 86.81 83 ASN A O 1
ATOM 682 N N . ALA A 1 84 ? 0.902 8.037 9.802 1.00 85.19 84 ALA A N 1
ATOM 683 C CA . ALA A 1 84 ? 0.585 6.713 9.261 1.00 85.19 84 ALA A CA 1
ATOM 684 C C . ALA A 1 84 ? -0.707 6.148 9.854 1.00 85.19 84 ALA A C 1
ATOM 686 O O . ALA A 1 84 ? -1.591 5.720 9.115 1.00 85.19 84 ALA A O 1
ATOM 687 N N . LYS A 1 85 ? -0.870 6.222 11.181 1.00 87.88 85 LYS A N 1
ATOM 688 C CA . LYS A 1 85 ? -2.095 5.760 11.858 1.00 87.88 85 LYS A CA 1
ATOM 689 C C . LYS A 1 85 ? -3.338 6.513 11.377 1.00 87.88 85 LYS A C 1
ATOM 691 O O . LYS A 1 85 ? -4.324 5.881 11.014 1.00 87.88 85 LYS A O 1
ATOM 696 N N . LYS A 1 86 ? -3.269 7.845 11.292 1.00 91.06 86 LYS A N 1
ATOM 697 C CA . LYS A 1 86 ? -4.356 8.672 10.727 1.00 91.06 86 LYS A CA 1
ATOM 698 C C . LYS A 1 86 ? -4.592 8.400 9.240 1.00 91.06 86 LYS A C 1
ATOM 700 O O . LYS A 1 86 ? -5.721 8.465 8.756 1.00 91.06 86 LYS A O 1
ATOM 705 N N . GLY A 1 87 ? -3.516 8.106 8.518 1.00 90.12 87 GLY A N 1
ATOM 706 C CA . GLY A 1 87 ? -3.534 7.772 7.108 1.00 90.12 87 GLY A CA 1
ATOM 707 C C . GLY A 1 87 ? -4.308 6.490 6.844 1.00 90.12 87 GLY A C 1
ATOM 708 O O . GLY A 1 87 ? -5.148 6.476 5.949 1.00 90.12 87 GLY A O 1
ATOM 709 N N . LEU A 1 88 ? -4.107 5.463 7.678 1.00 89.12 88 LEU A N 1
ATOM 710 C CA . LEU A 1 88 ? -4.868 4.215 7.620 1.0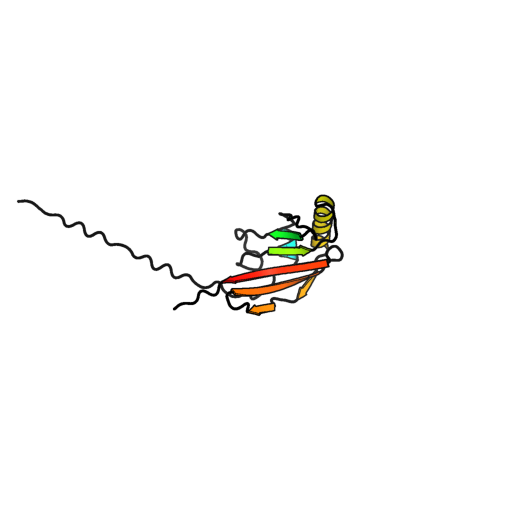0 89.12 88 LEU A CA 1
ATOM 711 C C . LEU A 1 88 ? -6.369 4.428 7.845 1.00 89.12 88 LEU A C 1
ATOM 713 O O . LEU A 1 88 ? -7.181 3.833 7.135 1.00 89.12 88 LEU A O 1
ATOM 717 N N . GLU A 1 89 ? -6.754 5.285 8.795 1.00 90.50 89 GLU A N 1
ATOM 718 C CA . GLU A 1 89 ? -8.165 5.585 9.094 1.00 90.50 89 GLU A CA 1
ATOM 719 C C . GLU A 1 89 ? -8.913 6.187 7.897 1.00 90.50 89 GLU A C 1
ATOM 721 O O . GLU A 1 89 ? -10.100 5.918 7.721 1.00 90.50 89 GLU A O 1
ATOM 726 N N . ASN A 1 90 ? -8.207 6.932 7.042 1.00 92.25 90 ASN A N 1
ATOM 727 C CA . ASN A 1 90 ? -8.755 7.590 5.852 1.00 92.25 90 ASN A CA 1
ATOM 728 C C . ASN A 1 90 ? -8.216 6.995 4.545 1.00 92.25 90 ASN A C 1
ATOM 730 O O . ASN A 1 90 ? -8.230 7.655 3.513 1.00 92.25 90 ASN A O 1
ATOM 734 N N . LEU A 1 91 ? -7.692 5.769 4.593 1.00 93.25 91 LEU A N 1
ATOM 735 C CA . LEU A 1 91 ? -7.130 5.114 3.420 1.00 93.25 91 LEU A CA 1
ATOM 736 C C . LEU A 1 91 ? -8.235 4.791 2.413 1.00 93.25 91 LEU A C 1
ATOM 738 O O . LEU A 1 91 ? -9.272 4.246 2.799 1.00 93.25 91 LEU A O 1
ATOM 742 N N . GLU A 1 92 ? -7.978 5.061 1.141 1.00 95.44 92 GLU A N 1
ATOM 743 C CA . GLU A 1 92 ? -8.865 4.742 0.025 1.00 95.44 92 GLU A CA 1
ATOM 744 C C . GLU A 1 92 ? -8.128 3.881 -0.996 1.00 95.44 92 GLU A C 1
ATOM 746 O O . GLU A 1 92 ? -6.943 4.083 -1.247 1.00 95.44 92 GLU A O 1
ATOM 751 N N . PHE A 1 93 ? -8.822 2.906 -1.578 1.00 94.75 93 PHE A N 1
ATOM 752 C CA . PHE A 1 93 ? -8.279 2.111 -2.675 1.00 94.75 93 PHE A CA 1
ATOM 753 C C . PHE A 1 93 ? -8.367 2.894 -3.985 1.00 94.75 93 PHE A C 1
ATOM 755 O O . PHE A 1 93 ? -9.420 3.454 -4.292 1.00 94.75 93 PHE A O 1
ATOM 762 N N . THR A 1 94 ? -7.288 2.878 -4.767 1.00 95.88 94 THR A N 1
ATOM 763 C CA . THR A 1 94 ? -7.204 3.614 -6.032 1.00 95.88 94 THR A CA 1
ATOM 764 C C . THR A 1 94 ? -7.170 2.670 -7.232 1.00 95.88 94 THR A C 1
ATOM 766 O O . THR A 1 94 ? -7.973 2.825 -8.152 1.00 95.88 94 THR A O 1
ATOM 769 N N . SER A 1 95 ? -6.251 1.698 -7.261 1.00 95.19 95 SER A N 1
ATOM 770 C CA . SER A 1 95 ? -6.103 0.784 -8.404 1.00 95.19 95 SER A CA 1
ATOM 771 C C . SER A 1 95 ? -5.302 -0.479 -8.076 1.00 95.19 95 SER A C 1
ATOM 773 O O . SER A 1 95 ? -4.568 -0.523 -7.094 1.00 95.19 95 SER A O 1
ATOM 775 N N . GLY A 1 96 ? -5.427 -1.506 -8.922 1.00 92.94 96 GLY A N 1
ATOM 776 C CA . GLY A 1 96 ? -4.660 -2.753 -8.839 1.00 92.94 96 GLY A CA 1
ATOM 777 C C . GLY A 1 96 ? -5.516 -4.026 -8.869 1.00 92.94 96 GLY A C 1
ATOM 778 O O . GLY A 1 96 ? -6.746 -3.929 -8.883 1.00 92.94 96 GLY A O 1
ATOM 779 N N . PRO A 1 97 ? -4.881 -5.215 -8.866 1.00 92.44 97 PRO A N 1
ATOM 780 C CA . PRO A 1 97 ? -3.431 -5.410 -8.945 1.00 92.44 97 PRO A CA 1
ATOM 781 C C . PRO A 1 97 ? -2.895 -5.095 -10.353 1.00 92.44 97 PRO A C 1
ATOM 783 O O . PRO A 1 97 ? -3.468 -5.524 -11.352 1.00 92.44 97 PRO A O 1
ATOM 786 N N . ILE A 1 98 ? -1.802 -4.334 -10.443 1.00 93.69 98 ILE A N 1
ATOM 787 C CA . ILE A 1 98 ? -1.102 -4.027 -11.701 1.00 93.69 98 ILE A CA 1
ATOM 788 C C . ILE A 1 98 ? 0.130 -4.920 -11.778 1.00 93.69 98 ILE A C 1
ATOM 790 O O . ILE A 1 98 ? 0.942 -4.909 -10.861 1.00 93.69 98 ILE A O 1
ATOM 794 N N . HIS A 1 99 ? 0.259 -5.699 -12.850 1.00 92.62 99 HIS A N 1
ATOM 795 C CA . HIS A 1 99 ? 1.385 -6.611 -13.056 1.00 92.62 99 HIS A CA 1
ATOM 796 C C . HIS A 1 99 ? 2.534 -5.926 -13.800 1.00 92.62 99 HIS A C 1
ATOM 798 O O . HIS A 1 99 ? 2.319 -5.276 -14.823 1.00 92.62 99 HIS A O 1
ATOM 804 N N . GLU A 1 100 ? 3.752 -6.131 -13.308 1.00 90.50 100 GLU A N 1
ATOM 805 C CA . GLU A 1 100 ? 4.997 -5.723 -13.945 1.00 90.50 100 GLU A CA 1
ATOM 806 C C . GLU A 1 100 ? 5.972 -6.908 -14.011 1.00 90.50 100 GLU A C 1
ATOM 808 O O . GLU A 1 100 ? 6.241 -7.577 -13.009 1.00 90.50 100 GLU A O 1
ATOM 813 N N . ASP A 1 101 ? 6.538 -7.149 -15.195 1.00 89.56 101 ASP A N 1
ATOM 814 C CA . ASP A 1 101 ? 7.582 -8.151 -15.412 1.00 89.56 101 ASP A CA 1
ATOM 815 C C . ASP A 1 101 ? 8.970 -7.508 -15.299 1.00 89.56 101 ASP A C 1
ATOM 817 O O . ASP A 1 101 ? 9.329 -6.642 -16.098 1.00 89.56 101 ASP A O 1
ATOM 821 N N . TRP A 1 102 ? 9.765 -7.960 -14.328 1.00 86.56 102 TRP A N 1
ATOM 822 C CA . TRP A 1 102 ? 11.113 -7.452 -14.061 1.00 86.56 102 TRP A CA 1
ATOM 823 C C . TRP A 1 102 ? 12.223 -8.428 -14.495 1.00 86.56 102 TRP A C 1
ATOM 825 O O . TRP A 1 102 ? 13.354 -8.359 -14.015 1.00 86.56 102 TRP A O 1
ATOM 835 N N . GLY A 1 103 ? 11.924 -9.375 -15.391 1.00 80.94 103 GLY A N 1
ATOM 836 C CA . GLY A 1 103 ? 12.906 -10.262 -16.032 1.00 80.94 103 GLY A CA 1
ATOM 837 C C . GLY A 1 103 ? 13.478 -11.382 -15.150 1.00 80.94 103 GLY A C 1
ATOM 838 O O . GLY A 1 103 ? 14.052 -12.333 -15.673 1.00 80.94 103 GLY A O 1
ATOM 839 N N . GLY A 1 104 ? 13.294 -11.317 -13.829 1.00 82.75 104 GLY A N 1
ATOM 840 C CA . GLY A 1 104 ? 13.646 -12.383 -12.874 1.00 82.75 104 GLY A CA 1
ATOM 841 C C . GLY A 1 104 ? 12.599 -12.611 -11.778 1.00 82.75 104 GLY A C 1
ATOM 842 O O . GLY A 1 104 ? 12.650 -13.602 -11.052 1.00 82.75 104 GLY A O 1
ATOM 843 N N . TYR A 1 105 ? 11.626 -11.714 -11.673 1.00 83.88 105 TYR A N 1
ATOM 844 C CA . TYR A 1 105 ? 10.472 -11.839 -10.800 1.00 83.88 105 TYR A CA 1
ATOM 845 C C . TYR A 1 105 ? 9.290 -11.099 -11.425 1.00 83.88 105 TYR A C 1
ATOM 847 O O . TYR A 1 105 ? 9.469 -10.206 -12.257 1.00 83.88 105 TYR A O 1
ATOM 855 N N . ASP A 1 106 ? 8.089 -11.503 -11.042 1.00 86.31 106 ASP A N 1
ATOM 856 C CA . ASP A 1 106 ? 6.876 -10.733 -11.267 1.00 86.31 106 ASP A CA 1
ATOM 857 C C . ASP A 1 106 ? 6.607 -9.858 -10.047 1.00 86.31 106 ASP A C 1
ATOM 859 O O . ASP A 1 106 ? 6.775 -10.293 -8.901 1.00 86.31 106 ASP A O 1
ATOM 863 N N . LYS A 1 107 ? 6.182 -8.627 -10.310 1.00 86.56 107 LYS A N 1
ATOM 864 C CA . LYS A 1 107 ? 5.727 -7.678 -9.305 1.00 86.56 107 LYS A CA 1
ATOM 865 C C . LYS A 1 107 ? 4.252 -7.389 -9.545 1.00 86.56 107 LYS A C 1
ATOM 867 O O . LYS A 1 107 ? 3.853 -7.152 -10.684 1.00 86.56 107 LYS A O 1
ATOM 872 N N . TRP A 1 108 ? 3.453 -7.366 -8.485 1.00 89.88 108 TRP A N 1
ATOM 873 C CA . TRP A 1 108 ? 2.108 -6.798 -8.534 1.00 89.88 108 TRP A CA 1
ATOM 874 C C . TRP A 1 108 ? 1.986 -5.647 -7.562 1.00 89.88 108 TRP A C 1
ATOM 876 O O . TRP A 1 108 ? 2.442 -5.749 -6.424 1.00 89.88 108 TRP A O 1
ATOM 886 N N . THR A 1 109 ? 1.351 -4.568 -8.006 1.00 90.56 109 THR A N 1
ATOM 887 C CA . THR A 1 109 ? 1.135 -3.374 -7.193 1.00 90.56 109 THR A CA 1
ATOM 888 C C . THR A 1 109 ? -0.345 -3.086 -6.989 1.00 90.56 109 THR A C 1
ATOM 890 O O . THR A 1 109 ? -1.164 -3.200 -7.903 1.00 90.56 109 THR A O 1
ATOM 893 N N . CYS A 1 110 ? -0.688 -2.701 -5.765 1.00 92.19 110 CYS A N 1
ATOM 894 C CA . CYS A 1 110 ? -1.994 -2.176 -5.396 1.00 92.19 110 CYS A CA 1
ATOM 895 C C . CYS A 1 110 ? -1.805 -0.773 -4.831 1.00 92.19 110 CYS A C 1
ATOM 897 O O . CYS A 1 110 ? -1.081 -0.589 -3.855 1.00 92.19 110 CYS A O 1
ATOM 899 N N . ASN A 1 111 ? -2.459 0.209 -5.437 1.00 93.56 111 ASN A N 1
ATOM 900 C CA . ASN A 1 111 ? -2.328 1.611 -5.077 1.00 93.56 111 ASN A CA 1
ATOM 901 C C . ASN A 1 111 ? -3.483 2.043 -4.185 1.00 93.56 111 ASN A C 1
ATOM 903 O O . ASN A 1 111 ? -4.654 1.752 -4.453 1.00 93.56 111 ASN A O 1
ATOM 907 N N . TYR A 1 112 ? -3.133 2.805 -3.161 1.00 94.00 112 TYR A N 1
ATOM 908 C CA . TYR A 1 112 ? -4.053 3.428 -2.231 1.00 94.00 112 TYR A CA 1
ATOM 909 C C . TYR A 1 112 ? -3.693 4.904 -2.097 1.00 94.00 112 TYR A C 1
ATOM 911 O O . TYR A 1 112 ? -2.625 5.354 -2.515 1.00 94.00 112 TYR A O 1
ATOM 919 N N . GLN A 1 113 ? -4.581 5.670 -1.482 1.00 95.00 113 GLN A N 1
ATOM 920 C CA . GLN A 1 113 ? -4.345 7.080 -1.226 1.00 95.00 113 GLN A CA 1
ATOM 921 C C . GLN A 1 113 ? -4.818 7.489 0.160 1.00 95.00 113 GLN A C 1
ATOM 923 O O . GLN A 1 113 ? -5.737 6.908 0.739 1.00 95.00 113 GLN A O 1
ATOM 928 N N . THR A 1 114 ? -4.158 8.511 0.690 1.00 92.69 114 THR A N 1
ATOM 929 C CA . THR A 1 114 ? -4.546 9.215 1.907 1.00 92.69 114 THR A CA 1
ATOM 930 C C . THR A 1 114 ? -3.913 10.600 1.894 1.00 92.69 114 THR A C 1
ATOM 932 O O . THR A 1 114 ? -2.844 10.789 1.324 1.00 92.69 114 THR A O 1
ATOM 935 N N . HIS A 1 115 ? -4.528 11.578 2.555 1.00 90.62 115 HIS A N 1
ATOM 936 C CA . HIS A 1 115 ? -3.990 12.943 2.625 1.00 90.62 115 HIS A CA 1
ATOM 937 C C . HIS A 1 115 ? -2.708 13.073 3.465 1.00 90.62 115 HIS A C 1
ATOM 939 O O . HIS A 1 115 ? -2.104 14.141 3.497 1.00 90.62 115 HIS A O 1
ATOM 945 N N . TYR A 1 116 ? -2.317 12.012 4.174 1.00 88.81 116 TYR A N 1
ATOM 946 C CA . TYR A 1 116 ? -1.168 12.003 5.082 1.00 88.81 116 TYR A CA 1
ATOM 947 C C . TYR A 1 116 ? 0.127 11.486 4.450 1.00 88.81 116 TYR A C 1
ATOM 949 O O . TYR A 1 116 ? 1.188 11.709 5.018 1.00 88.81 116 TYR A O 1
ATOM 957 N N . ALA A 1 117 ? 0.045 10.801 3.309 1.00 86.12 117 ALA A N 1
ATOM 958 C CA . ALA A 1 117 ? 1.182 10.171 2.651 1.00 86.12 117 ALA A CA 1
ATOM 959 C C . ALA A 1 117 ? 1.276 10.658 1.205 1.00 86.12 117 ALA A C 1
ATOM 961 O O . ALA A 1 117 ? 0.257 10.881 0.552 1.00 86.12 117 ALA A O 1
ATOM 962 N N . LYS A 1 118 ? 2.500 10.791 0.696 1.00 86.00 118 LYS A N 1
ATOM 963 C CA . LYS A 1 118 ? 2.752 11.112 -0.715 1.00 86.00 118 LYS A CA 1
ATOM 964 C C . LYS A 1 118 ? 2.327 9.987 -1.643 1.00 86.00 118 LYS A C 1
ATOM 966 O O . LYS A 1 118 ? 1.815 10.233 -2.728 1.00 86.00 118 LYS A O 1
ATOM 971 N N . GLU A 1 119 ? 2.575 8.765 -1.204 1.00 84.75 119 GLU A N 1
ATOM 972 C CA . GLU A 1 119 ? 2.308 7.555 -1.957 1.00 84.75 119 GLU A CA 1
ATOM 973 C C . GLU A 1 119 ? 1.945 6.450 -0.974 1.00 84.75 119 GLU A C 1
ATOM 975 O O . GLU A 1 119 ? 2.524 6.354 0.113 1.00 84.75 119 GLU A O 1
ATOM 980 N N . VAL A 1 120 ? 0.969 5.628 -1.351 1.00 86.75 120 VAL A N 1
ATOM 981 C CA . VAL A 1 120 ? 0.651 4.405 -0.627 1.00 86.75 120 VAL A CA 1
ATOM 982 C C . VAL A 1 120 ? 0.533 3.263 -1.623 1.00 86.75 120 VAL A C 1
ATOM 984 O O . VAL A 1 120 ? -0.400 3.215 -2.423 1.00 86.75 120 VAL A O 1
ATOM 987 N N . VAL A 1 121 ? 1.475 2.332 -1.559 1.00 86.75 121 VAL A N 1
ATOM 988 C CA . VAL A 1 121 ? 1.575 1.210 -2.491 1.00 86.75 121 VAL A CA 1
ATOM 989 C C . VAL A 1 121 ? 1.754 -0.077 -1.716 1.00 86.75 121 VAL A C 1
ATOM 991 O O . VAL A 1 121 ? 2.485 -0.137 -0.734 1.00 86.75 121 VAL A O 1
ATOM 994 N N . MET A 1 122 ? 1.069 -1.117 -2.153 1.00 85.81 122 MET A N 1
ATOM 995 C CA . MET A 1 122 ? 1.296 -2.469 -1.686 1.00 85.81 122 MET A CA 1
ATOM 996 C C . MET A 1 122 ? 1.915 -3.290 -2.794 1.00 85.81 122 MET A C 1
ATOM 998 O O . MET A 1 122 ? 1.469 -3.208 -3.937 1.00 85.81 122 MET A O 1
ATOM 1002 N N . GLU A 1 123 ? 2.909 -4.092 -2.439 1.00 84.19 123 GLU A N 1
ATOM 1003 C CA . GLU A 1 123 ? 3.691 -4.858 -3.399 1.00 84.19 123 GLU A CA 1
ATOM 1004 C C . GLU A 1 123 ? 3.645 -6.353 -3.074 1.00 84.19 123 GLU A C 1
ATOM 1006 O O . GLU A 1 123 ? 3.807 -6.769 -1.925 1.00 84.19 123 GLU A O 1
ATOM 1011 N N . PHE A 1 124 ? 3.445 -7.151 -4.120 1.00 82.06 124 PHE A N 1
ATOM 1012 C CA . PHE A 1 124 ? 3.569 -8.604 -4.116 1.00 82.06 124 PHE A CA 1
ATOM 1013 C C . PHE A 1 124 ? 4.698 -8.984 -5.063 1.00 82.06 124 PHE A C 1
ATOM 1015 O O . PHE A 1 124 ? 4.795 -8.438 -6.165 1.00 82.06 124 PHE A O 1
ATOM 1022 N N . TYR A 1 125 ? 5.524 -9.940 -4.655 1.00 79.44 125 TYR A N 1
ATOM 1023 C CA . TYR A 1 125 ? 6.677 -10.386 -5.425 1.00 79.44 125 TYR A CA 1
ATOM 1024 C C . TYR A 1 125 ? 6.615 -11.890 -5.631 1.00 79.44 125 TYR A C 1
ATOM 1026 O O . TYR A 1 125 ? 6.419 -12.638 -4.676 1.00 79.44 125 TYR A O 1
ATOM 1034 N N . ARG A 1 126 ? 6.863 -12.340 -6.861 1.00 80.94 126 ARG A N 1
ATOM 1035 C CA . ARG A 1 126 ? 7.037 -13.760 -7.173 1.00 80.94 126 ARG A CA 1
ATOM 1036 C C . ARG A 1 126 ? 8.313 -13.975 -7.960 1.00 80.94 126 ARG A C 1
ATOM 1038 O O . ARG A 1 126 ? 8.445 -13.488 -9.078 1.00 80.94 126 ARG A O 1
ATOM 1045 N N . LEU A 1 127 ? 9.241 -14.744 -7.400 1.00 79.31 127 LEU A N 1
ATOM 1046 C CA . LEU A 1 127 ? 10.458 -15.136 -8.106 1.00 79.31 127 LEU A CA 1
ATOM 1047 C C . LEU A 1 127 ? 10.119 -16.085 -9.258 1.00 79.31 127 LEU A C 1
ATOM 1049 O O . LEU A 1 127 ? 9.455 -17.102 -9.056 1.00 79.31 127 LEU A O 1
ATOM 1053 N N . LYS A 1 128 ? 10.632 -15.787 -10.454 1.00 78.50 128 LYS A N 1
ATOM 1054 C CA . LYS A 1 128 ? 10.537 -16.694 -11.599 1.00 78.50 128 LYS A CA 1
ATOM 1055 C C . LYS A 1 128 ? 11.622 -17.746 -11.456 1.00 78.50 128 LYS A C 1
ATOM 1057 O O . LYS A 1 128 ? 12.799 -17.482 -11.703 1.00 78.50 128 LYS A O 1
ATOM 1062 N N . ILE A 1 129 ? 11.247 -18.947 -11.034 1.00 72.00 129 ILE A N 1
ATOM 1063 C CA . ILE A 1 129 ? 12.191 -20.062 -11.012 1.00 72.00 129 ILE A CA 1
ATOM 1064 C C . ILE A 1 129 ? 12.276 -20.612 -12.434 1.00 72.00 129 ILE A C 1
ATOM 1066 O O . ILE A 1 129 ? 11.390 -21.341 -12.878 1.00 72.00 129 ILE A O 1
ATOM 1070 N N . ASN A 1 130 ? 13.350 -20.271 -13.149 1.00 60.69 130 ASN A N 1
ATOM 1071 C CA . ASN A 1 130 ? 13.662 -20.895 -14.432 1.00 60.69 130 ASN A CA 1
ATOM 1072 C C . ASN A 1 130 ? 13.872 -22.398 -14.216 1.00 60.69 130 ASN A C 1
ATOM 1074 O O . ASN A 1 130 ? 14.913 -22.827 -13.719 1.00 60.69 130 ASN A O 1
ATOM 1078 N N . ARG A 1 131 ? 12.872 -23.202 -14.580 1.00 54.88 131 ARG A N 1
ATOM 1079 C CA . ARG A 1 131 ? 13.024 -24.652 -14.688 1.00 54.88 131 ARG A CA 1
ATOM 1080 C C . ARG A 1 131 ? 13.766 -24.938 -15.993 1.00 54.88 131 ARG A C 1
ATOM 1082 O O . ARG A 1 131 ? 13.170 -24.875 -17.063 1.00 54.88 131 ARG A O 1
ATOM 1089 N N . SER A 1 132 ? 15.074 -25.156 -15.876 1.00 42.97 132 SER A N 1
ATOM 1090 C CA . SER A 1 132 ? 15.927 -25.739 -16.920 1.00 42.97 132 SER A CA 1
ATOM 1091 C C . SER A 1 132 ? 15.577 -27.199 -17.162 1.00 42.97 132 SER A C 1
ATOM 1093 O O . SER A 1 132 ? 15.431 -27.906 -16.137 1.00 42.97 132 SER A O 1
#

Radius of gyration: 22.0 Å; chains: 1; bounding box: 37×84×33 Å